Protein AF-A0A382XEV0-F1 (afdb_monomer_lite)

Radius of gyration: 14.04 Å; chains: 1; bounding box: 34×12×39 Å

pLDDT: mean 91.17, std 10.65, range [61.94, 98.75]

Secondary structure (DSSP, 8-state):
-HHHHHHHHHHHHHHHHHHHH--TTS-SHHHHHHHHHHHHHHHHHHHHHHHHIIIII--

Organism: NCBI:txid408172

Structure (mmCIF, N/CA/C/O backbone):
data_AF-A0A382XEV0-F1
#
_entry.id   AF-A0A382XEV0-F1
#
loop_
_atom_site.gr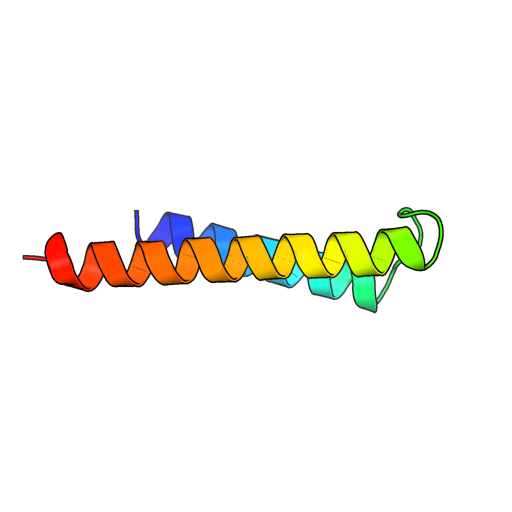oup_PDB
_atom_site.id
_atom_site.type_symbol
_atom_site.label_atom_id
_atom_site.label_alt_id
_atom_site.label_comp_id
_atom_site.label_asym_id
_atom_site.label_entity_id
_atom_site.label_seq_id
_atom_site.pdbx_PDB_ins_code
_atom_site.Cartn_x
_atom_site.Cartn_y
_atom_site.Cartn_z
_atom_site.occupancy
_atom_site.B_iso_or_equiv
_atom_site.auth_seq_id
_atom_site.auth_comp_id
_atom_site.auth_asym_id
_atom_site.auth_atom_id
_atom_site.pdbx_PDB_model_num
ATOM 1 N N . MET A 1 1 ? -11.319 6.279 8.368 1.00 88.31 1 MET A N 1
ATOM 2 C CA . MET A 1 1 ? -10.060 5.578 8.709 1.00 88.31 1 MET A CA 1
ATOM 3 C C . MET A 1 1 ? -9.988 4.208 8.048 1.00 88.31 1 MET A C 1
ATOM 5 O O . MET A 1 1 ? -9.198 4.087 7.132 1.00 88.31 1 MET A O 1
ATOM 9 N N . ILE A 1 2 ? -10.846 3.230 8.386 1.00 95.62 2 ILE A N 1
ATOM 10 C CA . ILE A 1 2 ? -10.824 1.900 7.726 1.00 95.62 2 ILE A CA 1
ATOM 11 C C . ILE A 1 2 ? -10.968 2.005 6.196 1.00 95.62 2 ILE A C 1
ATOM 13 O O . ILE A 1 2 ? -10.115 1.505 5.478 1.00 95.62 2 ILE A O 1
ATOM 17 N N . ALA A 1 3 ? -11.973 2.739 5.702 1.00 97.19 3 ALA A N 1
ATOM 18 C CA . ALA A 1 3 ? -12.171 2.935 4.260 1.00 97.19 3 ALA A CA 1
ATOM 19 C C . ALA A 1 3 ? -10.991 3.642 3.562 1.00 97.19 3 ALA A C 1
ATOM 21 O O . ALA A 1 3 ? -10.712 3.375 2.401 1.00 97.19 3 ALA A O 1
ATOM 22 N N . HIS A 1 4 ? -10.281 4.520 4.278 1.00 97.31 4 HIS A N 1
ATOM 23 C CA . HIS A 1 4 ? -9.094 5.191 3.746 1.00 97.31 4 HIS A CA 1
ATOM 24 C C . HIS A 1 4 ? -7.931 4.204 3.607 1.00 97.31 4 HIS A C 1
ATOM 26 O O . HIS A 1 4 ? -7.345 4.107 2.539 1.00 97.31 4 HIS A O 1
ATOM 32 N N . ALA A 1 5 ? -7.647 3.426 4.658 1.00 97.81 5 ALA A N 1
ATOM 33 C CA . ALA A 1 5 ? -6.616 2.391 4.621 1.00 97.81 5 ALA A CA 1
ATOM 34 C C . ALA A 1 5 ? -6.912 1.323 3.553 1.00 97.81 5 ALA A C 1
ATOM 36 O O . ALA A 1 5 ? -6.006 0.876 2.865 1.00 97.81 5 ALA A O 1
ATOM 37 N N . GLN A 1 6 ? -8.183 0.961 3.354 1.00 98.31 6 GLN A N 1
ATOM 38 C CA . GLN A 1 6 ? -8.593 0.061 2.270 1.00 98.31 6 GLN A CA 1
ATOM 39 C C . GLN A 1 6 ? -8.349 0.671 0.887 1.00 98.31 6 GLN A C 1
ATOM 41 O O . GLN A 1 6 ? -7.822 -0.011 0.017 1.00 98.31 6 GLN A O 1
ATOM 46 N N . GLY A 1 7 ? -8.681 1.951 0.687 1.00 98.44 7 GLY A N 1
ATOM 47 C CA . GLY A 1 7 ? -8.378 2.647 -0.565 1.00 98.44 7 GLY A CA 1
ATOM 48 C C . GLY A 1 7 ? -6.877 2.695 -0.857 1.00 98.44 7 GLY A C 1
ATOM 49 O O . GLY A 1 7 ? -6.464 2.457 -1.988 1.00 98.44 7 GLY A O 1
ATOM 50 N N . ASP A 1 8 ? -6.057 2.931 0.169 1.00 98.62 8 ASP A N 1
ATOM 51 C CA . ASP A 1 8 ? -4.602 2.893 0.030 1.00 98.62 8 ASP A CA 1
ATOM 52 C C . ASP A 1 8 ? -4.088 1.491 -0.327 1.00 98.62 8 ASP A C 1
ATOM 54 O O . ASP A 1 8 ? -3.249 1.373 -1.217 1.00 98.62 8 ASP A O 1
ATOM 58 N N . ILE A 1 9 ? -4.612 0.428 0.293 1.00 98.75 9 ILE A N 1
ATOM 59 C CA . ILE A 1 9 ? -4.260 -0.958 -0.065 1.00 98.75 9 ILE A CA 1
ATOM 60 C C . ILE A 1 9 ? -4.552 -1.230 -1.545 1.00 98.75 9 ILE A C 1
ATOM 62 O O . ILE A 1 9 ? -3.696 -1.767 -2.244 1.00 98.75 9 ILE A O 1
ATOM 66 N N . GLU A 1 10 ? -5.730 -0.848 -2.043 1.00 98.62 10 GLU A N 1
ATOM 67 C CA . GLU A 1 10 ? -6.084 -1.071 -3.452 1.00 98.62 10 GLU A CA 1
ATOM 68 C C . GLU A 1 10 ? -5.213 -0.246 -4.409 1.00 98.62 10 GLU A C 1
ATOM 70 O O . GLU A 1 10 ? -4.806 -0.750 -5.454 1.00 98.62 10 GLU A O 1
ATOM 75 N N . LYS A 1 11 ? -4.844 0.983 -4.031 1.00 98.38 11 LYS A N 1
ATOM 76 C CA . LYS A 1 11 ? -3.878 1.801 -4.781 1.00 98.38 11 LYS A CA 1
ATOM 77 C C . LYS A 1 11 ? -2.518 1.100 -4.893 1.00 98.38 11 LYS A C 1
ATOM 79 O O . LYS A 1 11 ? -1.984 0.989 -5.990 1.00 98.38 11 LYS A O 1
ATOM 84 N N . HIS A 1 12 ? -1.975 0.604 -3.781 1.00 98.44 12 HIS A N 1
ATOM 85 C CA . HIS A 1 12 ? -0.671 -0.067 -3.767 1.00 98.44 12 HIS A CA 1
ATOM 86 C C . HIS A 1 12 ? -0.694 -1.398 -4.546 1.00 98.44 12 HIS A C 1
ATOM 88 O O . HIS A 1 12 ? 0.242 -1.708 -5.279 1.00 98.44 12 HIS A O 1
ATOM 94 N N . LYS A 1 13 ? -1.805 -2.148 -4.501 1.00 98.25 13 LYS A N 1
ATOM 95 C CA . LYS A 1 13 ? -2.008 -3.319 -5.375 1.00 98.25 13 LYS A CA 1
ATOM 96 C C . LYS A 1 13 ? -2.004 -2.950 -6.858 1.00 98.25 13 LYS A C 1
ATOM 98 O O . LYS A 1 13 ? -1.368 -3.643 -7.648 1.00 98.25 13 LYS A O 1
ATOM 103 N N . ALA A 1 14 ? -2.693 -1.871 -7.230 1.00 96.81 14 ALA A N 1
ATOM 104 C CA . ALA A 1 14 ? -2.732 -1.405 -8.614 1.00 96.81 14 ALA A CA 1
ATOM 105 C C . ALA A 1 14 ? -1.336 -0.995 -9.115 1.00 96.81 14 ALA A C 1
ATOM 107 O O . ALA A 1 14 ? -0.975 -1.318 -10.243 1.00 96.81 14 ALA A O 1
ATOM 108 N N . ASN A 1 15 ? -0.521 -0.354 -8.271 1.00 95.00 15 ASN A N 1
ATOM 109 C CA . ASN A 1 15 ? 0.869 -0.034 -8.608 1.00 95.00 15 ASN A CA 1
ATOM 110 C C . ASN A 1 15 ? 1.697 -1.297 -8.891 1.00 95.00 15 ASN A C 1
ATOM 112 O O . ASN A 1 15 ? 2.373 -1.360 -9.915 1.00 95.00 15 ASN A O 1
ATOM 116 N N . ILE A 1 16 ? 1.591 -2.329 -8.042 1.00 95.44 16 ILE A N 1
ATOM 117 C CA . ILE A 1 16 ? 2.267 -3.621 -8.265 1.00 95.44 16 ILE A CA 1
ATOM 118 C C . ILE A 1 16 ? 1.848 -4.231 -9.608 1.00 95.44 16 ILE A C 1
ATOM 120 O O . ILE A 1 16 ? 2.696 -4.701 -10.364 1.00 95.44 16 ILE A O 1
ATOM 124 N N . GLU A 1 17 ? 0.554 -4.212 -9.932 1.00 94.50 17 GLU A N 1
ATOM 125 C CA . GLU A 1 17 ? 0.058 -4.729 -11.212 1.00 94.50 17 GLU A CA 1
ATOM 126 C C . GLU A 1 17 ? 0.654 -3.966 -12.403 1.00 94.50 17 GLU A C 1
ATOM 128 O O . GLU A 1 17 ? 1.089 -4.588 -13.376 1.00 94.50 17 GLU A O 1
ATOM 133 N N . VAL A 1 18 ? 0.750 -2.636 -12.315 1.00 91.75 18 VAL A N 1
ATOM 134 C CA . VAL A 1 18 ? 1.413 -1.815 -13.338 1.00 91.75 18 VAL A CA 1
ATOM 135 C C . VA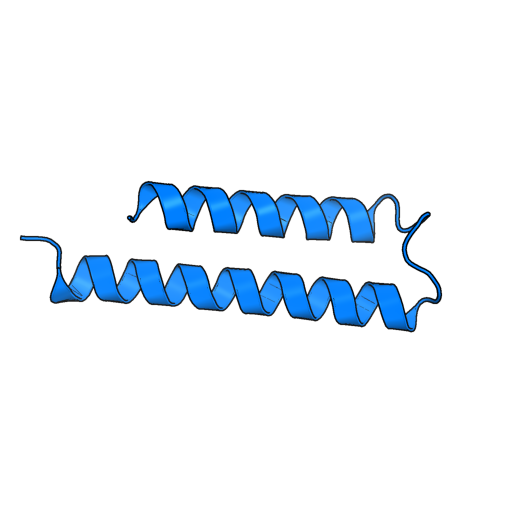L A 1 18 ? 2.884 -2.207 -13.477 1.00 91.75 18 VAL A C 1
ATOM 137 O O . VAL A 1 18 ? 3.341 -2.417 -14.598 1.00 91.75 18 VAL A O 1
ATOM 140 N N . TYR A 1 19 ? 3.616 -2.378 -12.375 1.00 91.19 19 TYR A N 1
ATOM 141 C CA . TYR A 1 19 ? 5.037 -2.750 -12.411 1.00 91.19 19 TYR A CA 1
ATOM 142 C C . TYR A 1 19 ? 5.266 -4.137 -13.026 1.00 91.19 19 TYR A C 1
ATOM 144 O O . TYR A 1 19 ? 6.227 -4.335 -13.768 1.00 91.19 19 TYR A O 1
ATOM 152 N N . LEU A 1 20 ? 4.363 -5.090 -12.777 1.00 90.19 20 LEU A N 1
ATOM 153 C CA . LEU A 1 20 ? 4.442 -6.446 -13.327 1.00 90.19 20 LEU A CA 1
ATOM 154 C C . LEU A 1 20 ? 4.054 -6.526 -14.810 1.00 90.19 20 LEU A C 1
ATOM 156 O O . LEU A 1 20 ? 4.594 -7.358 -15.539 1.00 90.19 20 LEU A O 1
ATOM 160 N N . THR A 1 21 ? 3.101 -5.706 -15.258 1.00 90.00 21 THR A N 1
ATOM 161 C CA . THR A 1 21 ? 2.522 -5.796 -16.613 1.00 90.00 21 THR A CA 1
ATOM 162 C C . THR A 1 21 ? 3.106 -4.789 -17.595 1.00 90.00 21 THR A C 1
ATOM 164 O O . THR A 1 21 ? 3.130 -5.046 -18.799 1.00 90.00 21 THR A O 1
ATOM 167 N N . ASN A 1 22 ? 3.591 -3.652 -17.100 1.00 83.69 22 ASN A N 1
ATOM 168 C CA . ASN A 1 22 ? 4.141 -2.572 -17.903 1.00 83.69 22 ASN A CA 1
ATOM 169 C C . ASN A 1 22 ? 5.267 -1.835 -17.148 1.00 83.69 22 ASN A C 1
ATOM 171 O O . ASN A 1 22 ? 5.099 -0.674 -16.772 1.00 83.69 22 ASN A O 1
ATOM 175 N N . PRO A 1 23 ? 6.439 -2.470 -16.955 1.00 71.44 23 PRO A N 1
ATOM 176 C CA . PRO A 1 23 ? 7.564 -1.855 -16.243 1.00 71.44 23 PRO A CA 1
ATOM 177 C C . PRO A 1 23 ? 8.181 -0.658 -16.989 1.00 71.44 23 PRO A C 1
ATOM 179 O O . PRO A 1 23 ? 9.048 0.026 -16.451 1.00 71.44 23 PRO A O 1
ATOM 182 N N . ALA A 1 24 ? 7.758 -0.388 -18.231 1.00 68.50 24 ALA A N 1
ATOM 183 C CA . ALA A 1 24 ? 8.273 0.706 -19.041 1.00 68.50 24 ALA A CA 1
ATOM 184 C C . ALA A 1 24 ? 8.015 2.067 -18.363 1.00 68.50 24 ALA A C 1
ATOM 186 O O . ALA A 1 24 ? 6.893 2.570 -18.356 1.00 68.50 24 ALA A O 1
ATOM 187 N N . GLY A 1 25 ? 9.070 2.673 -17.811 1.00 66.06 25 GLY A N 1
ATOM 188 C CA . GLY A 1 25 ? 9.018 3.968 -17.118 1.00 66.06 25 GLY A CA 1
ATOM 189 C C . GLY A 1 25 ? 9.705 3.976 -15.750 1.00 66.06 25 GLY A 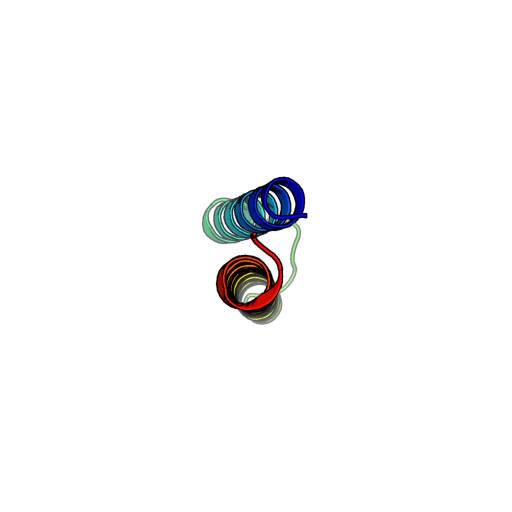C 1
ATOM 190 O O . GLY A 1 25 ? 10.034 5.048 -15.247 1.00 66.06 25 GLY A O 1
ATOM 191 N N . ILE A 1 26 ? 9.972 2.799 -15.188 1.00 64.88 26 ILE A N 1
ATOM 192 C CA . ILE A 1 26 ? 10.796 2.573 -13.996 1.00 64.88 26 ILE A CA 1
ATOM 193 C C . ILE A 1 26 ? 12.045 1.873 -14.524 1.00 64.88 26 ILE A C 1
ATOM 195 O O . ILE A 1 26 ? 11.895 0.932 -15.291 1.00 64.88 26 ILE A O 1
ATOM 199 N N . GLY A 1 27 ? 13.231 2.415 -14.248 1.00 70.19 27 GLY A N 1
ATOM 200 C CA . GLY A 1 27 ? 14.491 2.135 -14.947 1.00 70.19 27 GLY A CA 1
ATOM 201 C C . GLY A 1 27 ? 14.918 0.663 -15.025 1.00 70.19 27 GLY A C 1
ATOM 202 O O . GLY A 1 27 ? 14.322 -0.145 -15.730 1.00 70.19 27 GLY A O 1
ATOM 203 N N . GLU A 1 28 ? 16.052 0.316 -14.429 1.00 68.81 28 GLU A N 1
ATOM 204 C CA . GLU A 1 28 ? 16.607 -1.039 -14.547 1.00 68.81 28 GLU A CA 1
ATOM 205 C C . GLU A 1 28 ? 15.783 -2.059 -13.733 1.00 68.81 28 GLU A C 1
ATOM 207 O O . GLU A 1 28 ? 14.958 -1.701 -12.897 1.00 68.81 28 GLU A O 1
ATOM 212 N N . HIS A 1 29 ? 15.995 -3.364 -13.949 1.00 69.94 29 HIS A N 1
ATOM 213 C CA . HIS A 1 29 ? 15.247 -4.424 -13.248 1.00 69.94 29 HIS A CA 1
ATOM 214 C C . HIS A 1 29 ? 15.302 -4.326 -11.710 1.00 69.94 29 HIS A C 1
ATOM 216 O O . HIS A 1 29 ? 14.348 -4.735 -11.046 1.00 69.94 29 HIS A O 1
ATOM 222 N N . SER A 1 30 ? 16.398 -3.802 -11.151 1.00 71.69 30 SER A N 1
ATOM 223 C CA . SER A 1 30 ? 16.542 -3.523 -9.716 1.00 71.69 30 SER A CA 1
ATOM 224 C C . SER A 1 30 ? 15.507 -2.518 -9.217 1.00 71.69 30 SER A C 1
ATOM 226 O O . SER A 1 30 ? 14.914 -2.734 -8.163 1.00 71.69 30 SER A O 1
ATOM 228 N N . ASP A 1 31 ? 15.222 -1.490 -10.013 1.00 81.94 31 ASP A N 1
ATOM 229 C CA . ASP A 1 31 ? 14.317 -0.400 -9.648 1.00 81.94 31 ASP A CA 1
ATOM 230 C C . ASP A 1 31 ? 12.867 -0.901 -9.581 1.00 81.94 31 ASP A C 1
ATOM 232 O O . ASP A 1 31 ? 12.083 -0.470 -8.739 1.00 81.94 31 ASP A O 1
ATOM 236 N N . VAL A 1 32 ? 12.511 -1.859 -10.445 1.00 88.31 32 VAL A N 1
ATOM 237 C CA . VAL A 1 32 ? 1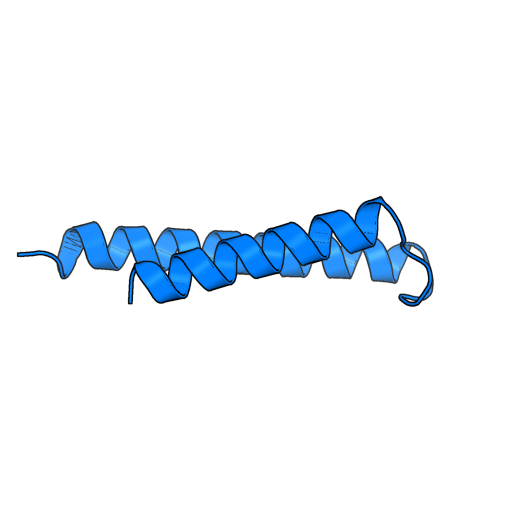1.177 -2.477 -10.465 1.00 88.31 32 VAL A CA 1
ATOM 238 C C . VAL A 1 32 ? 10.958 -3.369 -9.243 1.00 88.31 32 VAL A C 1
ATOM 240 O O . VAL A 1 32 ? 9.881 -3.330 -8.650 1.00 88.31 32 VAL A O 1
ATOM 243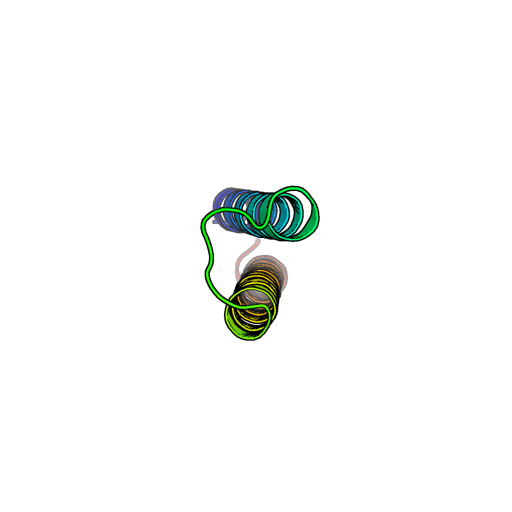 N N . MET A 1 33 ? 11.955 -4.168 -8.848 1.00 90.75 33 MET A N 1
ATOM 244 C CA . MET A 1 33 ? 11.827 -5.023 -7.661 1.00 90.75 33 MET A CA 1
ATOM 245 C C . MET A 1 33 ? 11.756 -4.207 -6.373 1.00 90.75 33 MET A C 1
ATOM 247 O O . MET A 1 33 ? 10.865 -4.450 -5.564 1.00 90.75 33 MET A O 1
ATOM 251 N N . GLU A 1 34 ? 12.622 -3.205 -6.216 1.00 93.38 34 GLU A N 1
ATOM 252 C CA . GLU A 1 34 ? 12.587 -2.310 -5.054 1.00 93.38 34 GLU A CA 1
ATOM 253 C C . GLU A 1 34 ? 11.249 -1.558 -4.970 1.00 93.38 34 GLU A C 1
ATOM 255 O O . GLU A 1 34 ? 10.662 -1.432 -3.894 1.00 93.38 34 GLU A O 1
ATOM 260 N N . ALA A 1 35 ? 10.705 -1.127 -6.114 1.00 93.25 35 ALA A N 1
ATOM 261 C CA . ALA A 1 35 ? 9.381 -0.521 -6.161 1.00 93.25 35 ALA A CA 1
ATOM 262 C C . ALA A 1 35 ? 8.290 -1.501 -5.702 1.00 93.25 35 ALA A C 1
ATOM 264 O O . ALA A 1 35 ? 7.456 -1.130 -4.882 1.00 93.25 35 ALA A O 1
ATOM 265 N N . ILE A 1 36 ? 8.295 -2.756 -6.166 1.00 95.06 36 ILE A N 1
ATOM 266 C CA . ILE A 1 36 ? 7.321 -3.770 -5.723 1.00 95.06 36 ILE A CA 1
ATOM 267 C C . ILE A 1 36 ? 7.437 -4.032 -4.215 1.00 95.06 36 ILE A C 1
ATOM 269 O O . ILE A 1 36 ? 6.412 -4.099 -3.535 1.00 95.06 36 ILE A O 1
ATOM 273 N N . GLU A 1 37 ? 8.655 -4.151 -3.683 1.00 96.75 37 GLU A N 1
ATOM 274 C CA . GLU A 1 37 ? 8.893 -4.326 -2.244 1.00 96.75 37 GLU A CA 1
ATOM 275 C C . GLU A 1 37 ? 8.319 -3.154 -1.437 1.00 96.75 37 GLU A C 1
ATOM 277 O O . GLU A 1 37 ? 7.593 -3.367 -0.464 1.00 96.75 37 GLU A O 1
ATOM 282 N N . HIS A 1 38 ? 8.527 -1.919 -1.901 1.00 96.81 38 HIS A N 1
ATOM 283 C CA . HIS A 1 38 ? 7.950 -0.734 -1.271 1.00 96.81 38 HIS A CA 1
ATOM 284 C C . HIS A 1 38 ? 6.412 -0.760 -1.242 1.00 96.81 38 HIS A C 1
ATOM 286 O O . HIS A 1 38 ? 5.796 -0.451 -0.218 1.00 96.81 38 HIS A O 1
ATOM 292 N N . GLU A 1 39 ? 5.766 -1.133 -2.349 1.00 97.94 39 GLU A N 1
ATOM 293 C CA . GLU A 1 39 ? 4.302 -1.229 -2.404 1.00 97.94 39 GLU A CA 1
ATOM 294 C C . GLU A 1 39 ? 3.768 -2.316 -1.449 1.00 97.94 39 GLU A C 1
ATOM 296 O O . GLU A 1 39 ? 2.737 -2.116 -0.799 1.00 97.94 39 GLU A O 1
ATOM 301 N N . LEU A 1 40 ? 4.476 -3.445 -1.311 1.00 98.56 40 LEU A N 1
ATOM 302 C CA . LEU A 1 40 ? 4.128 -4.519 -0.370 1.00 98.56 40 LEU A CA 1
ATOM 303 C C . LEU A 1 40 ? 4.232 -4.062 1.092 1.00 98.56 40 LEU A C 1
ATOM 305 O O . LEU A 1 40 ? 3.309 -4.313 1.873 1.00 98.56 40 LEU A O 1
ATOM 309 N N . ASP A 1 41 ? 5.295 -3.342 1.450 1.00 98.69 41 ASP A N 1
ATOM 310 C CA . ASP A 1 41 ? 5.469 -2.770 2.791 1.00 98.69 41 ASP A CA 1
ATOM 311 C C . ASP A 1 41 ? 4.340 -1.793 3.139 1.00 98.69 41 ASP A C 1
ATOM 313 O O . ASP A 1 41 ? 3.812 -1.782 4.258 1.00 98.69 41 ASP A O 1
ATOM 317 N N . MET A 1 42 ? 3.916 -0.987 2.164 1.00 98.69 42 MET A N 1
ATOM 318 C CA . MET A 1 42 ? 2.794 -0.072 2.341 1.00 98.69 42 MET A CA 1
ATOM 319 C C . MET A 1 42 ? 1.474 -0.821 2.550 1.00 98.69 42 MET A C 1
ATOM 321 O O . MET A 1 42 ? 0.703 -0.444 3.437 1.00 98.69 42 MET A O 1
ATOM 325 N N . ILE A 1 43 ? 1.220 -1.906 1.810 1.00 98.75 43 ILE A N 1
ATOM 326 C CA . ILE A 1 43 ? 0.048 -2.766 2.040 1.00 98.75 43 ILE A CA 1
ATOM 327 C C . ILE A 1 43 ? 0.066 -3.325 3.467 1.00 98.75 43 ILE A C 1
ATOM 329 O O . ILE A 1 43 ? -0.936 -3.192 4.175 1.00 98.75 43 ILE A O 1
ATOM 333 N N . ALA A 1 44 ? 1.193 -3.890 3.911 1.00 98.75 44 ALA A N 1
ATOM 334 C CA . ALA A 1 44 ? 1.337 -4.448 5.256 1.00 98.75 44 ALA A CA 1
ATOM 335 C C . ALA A 1 44 ? 1.049 -3.395 6.338 1.00 98.75 44 ALA A C 1
ATOM 337 O O . ALA A 1 44 ? 0.204 -3.604 7.210 1.00 98.75 44 ALA A O 1
ATOM 338 N N . LYS A 1 45 ? 1.638 -2.200 6.210 1.00 98.62 45 LYS A N 1
ATOM 339 C CA . LYS A 1 45 ? 1.382 -1.063 7.108 1.00 98.62 45 LYS A CA 1
ATOM 340 C C . LYS A 1 45 ? -0.106 -0.728 7.230 1.00 98.62 45 LYS A C 1
ATOM 342 O O . LYS A 1 45 ? -0.591 -0.468 8.332 1.00 98.62 45 LYS A O 1
ATOM 347 N N . TYR A 1 46 ? -0.841 -0.674 6.121 1.00 98.62 46 TYR A N 1
ATOM 348 C CA . TYR A 1 46 ? -2.269 -0.347 6.162 1.00 98.62 46 TYR A CA 1
ATOM 349 C C . TYR A 1 46 ? -3.129 -1.497 6.692 1.00 98.62 46 TYR A C 1
ATOM 351 O O . TYR A 1 46 ? -4.139 -1.235 7.351 1.00 98.62 46 TYR A O 1
ATOM 359 N N . MET A 1 47 ? -2.728 -2.751 6.468 1.00 98.44 47 MET A N 1
ATOM 360 C CA . MET A 1 47 ? -3.369 -3.909 7.096 1.00 98.44 47 MET A CA 1
ATOM 361 C C . MET A 1 47 ? -3.243 -3.848 8.624 1.00 98.44 47 MET A C 1
ATOM 363 O O . MET A 1 47 ? -4.261 -3.954 9.313 1.00 98.44 47 MET A O 1
ATOM 367 N N . ASP A 1 48 ? -2.052 -3.548 9.146 1.00 98.44 48 ASP A N 1
ATOM 368 C CA . ASP A 1 48 ? -1.816 -3.388 10.587 1.00 98.44 48 ASP A CA 1
ATOM 369 C C . ASP A 1 48 ? -2.652 -2.244 11.177 1.00 98.44 48 ASP A C 1
ATOM 371 O O . ASP A 1 48 ? -3.265 -2.373 12.239 1.00 98.44 48 ASP A O 1
ATOM 375 N N . GLN A 1 49 ? -2.749 -1.113 10.468 1.00 97.88 49 GLN A N 1
ATOM 376 C CA . GLN A 1 49 ? -3.605 -0.001 10.892 1.00 97.88 49 GLN A CA 1
ATOM 377 C C . GLN A 1 49 ? -5.075 -0.415 10.995 1.00 97.88 49 GLN A C 1
ATOM 379 O O . GLN A 1 49 ? -5.755 -0.033 11.952 1.00 97.88 49 GLN A O 1
ATOM 384 N N . ILE A 1 50 ? -5.579 -1.187 10.028 1.00 98.12 50 ILE A N 1
ATOM 385 C CA . ILE A 1 50 ? -6.948 -1.707 10.072 1.00 98.12 50 ILE A CA 1
ATOM 386 C C . ILE A 1 50 ? -7.125 -2.614 11.291 1.00 98.12 50 ILE A C 1
ATOM 388 O O . ILE A 1 50 ? -8.118 -2.440 12.003 1.00 98.12 50 ILE A O 1
ATOM 392 N N . GLU A 1 51 ? -6.180 -3.518 1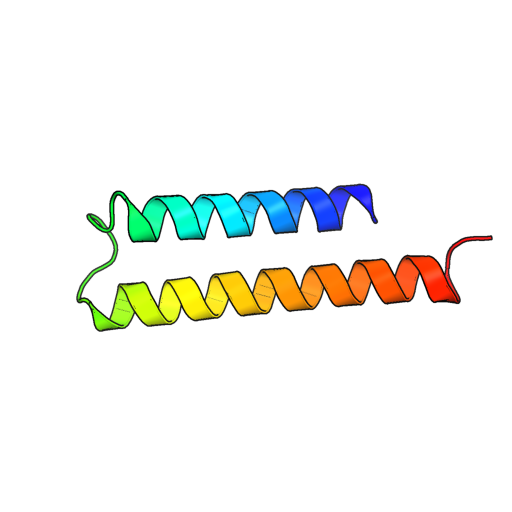1.567 1.00 98.19 51 GLU A N 1
ATOM 393 C CA . GLU A 1 51 ? -6.238 -4.399 12.740 1.00 98.19 51 GLU A CA 1
ATOM 394 C C . GLU A 1 51 ? -6.305 -3.588 14.039 1.00 98.19 51 GLU A C 1
ATOM 396 O O . GLU A 1 51 ? -7.203 -3.799 14.858 1.00 98.19 51 GLU A O 1
ATOM 401 N N . VAL A 1 52 ? -5.426 -2.598 14.210 1.00 97.75 52 VAL A N 1
ATOM 402 C CA . VAL A 1 52 ? -5.400 -1.737 15.403 1.00 97.75 52 VAL A CA 1
ATOM 403 C C . VAL A 1 52 ? -6.719 -0.982 15.570 1.00 97.75 52 VAL A C 1
ATOM 405 O O . VAL A 1 52 ? -7.288 -0.962 16.665 1.00 97.75 52 VAL A O 1
ATOM 408 N N . ILE A 1 53 ? -7.248 -0.389 14.494 1.00 96.06 53 ILE A N 1
ATOM 409 C CA . ILE A 1 53 ? -8.529 0.329 14.541 1.00 96.06 53 ILE A CA 1
ATOM 410 C C . ILE A 1 53 ? -9.658 -0.623 14.943 1.00 96.06 53 ILE A C 1
ATOM 412 O O . ILE A 1 53 ? -10.502 -0.266 15.765 1.00 96.06 53 ILE A O 1
ATOM 416 N N . GLN A 1 54 ? -9.692 -1.826 14.374 1.00 96.12 54 GLN A N 1
ATOM 417 C CA . GLN A 1 54 ? -10.729 -2.807 14.680 1.00 96.12 54 GLN A CA 1
ATOM 418 C C . GLN A 1 54 ? -10.632 -3.325 16.114 1.00 96.12 54 GLN A C 1
ATOM 420 O O . GLN A 1 54 ? -11.663 -3.486 16.759 1.00 96.12 54 GLN A O 1
ATOM 425 N N . LYS A 1 55 ? -9.417 -3.556 16.614 1.00 96.75 55 LYS A N 1
ATOM 426 C CA . LYS A 1 55 ? -9.170 -4.151 17.929 1.00 96.75 55 LYS A CA 1
ATOM 427 C C . LYS A 1 55 ? -9.343 -3.170 19.085 1.00 96.75 55 LYS A C 1
ATOM 429 O O . LYS A 1 55 ? -9.794 -3.577 20.150 1.00 96.75 55 LYS A O 1
ATOM 434 N N . TYR A 1 56 ? -8.978 -1.902 18.892 1.00 96.56 56 TYR A N 1
ATOM 435 C CA . TYR A 1 56 ? -8.892 -0.934 19.992 1.00 96.56 56 TYR A CA 1
ATOM 436 C C . TYR A 1 56 ? -9.803 0.288 19.844 1.00 96.56 56 TYR A C 1
ATOM 438 O O . TYR A 1 56 ? -10.053 0.964 20.839 1.00 96.56 56 TYR A O 1
ATOM 446 N N . LEU A 1 57 ? -10.278 0.605 18.633 1.00 93.12 57 LEU A N 1
ATOM 447 C CA . LEU A 1 57 ? -10.990 1.864 18.362 1.00 93.12 57 LEU A CA 1
ATOM 448 C C . LEU A 1 57 ? -12.440 1.682 17.890 1.00 93.12 57 LEU A C 1
ATOM 450 O O . LEU A 1 57 ? -13.209 2.646 17.917 1.00 93.12 57 LEU A O 1
ATOM 454 N N . LYS A 1 58 ? -12.844 0.481 17.461 1.00 80.69 58 LYS A N 1
ATOM 455 C CA . LYS A 1 58 ? -14.261 0.157 17.250 1.00 80.69 58 LYS A CA 1
ATOM 456 C C . LYS A 1 58 ? -14.941 -0.067 18.608 1.00 80.69 58 LYS A C 1
ATOM 458 O O . LYS A 1 58 ? -14.419 -0.805 19.436 1.00 80.69 58 LYS A O 1
ATOM 463 N N . LYS A 1 59 ? -16.084 0.598 18.816 1.00 61.94 59 LYS A N 1
ATOM 464 C CA . LYS A 1 59 ? -16.999 0.349 19.941 1.00 61.94 59 LYS A CA 1
ATOM 465 C C . LYS A 1 59 ? -17.815 -0.914 19.716 1.00 61.94 59 LYS A C 1
ATOM 467 O O . LYS A 1 59 ? -18.197 -1.140 18.545 1.00 61.94 59 LYS A O 1
#

Foldseek 3Di:
DLVVLVVLLVVLVVQLVCLVPPVPPQDDPVRSVVSNVVSVVSNVVSVVVNVCCVPPVDD

Sequence (59 aa):
MIAHAQGDIEKHKANIEVYLTNPAGIGEHSDVMEAIEHELDMIAKYMDQIEVIQKYLKK